Protein AF-A0A183HWM9-F1 (afdb_monomer_lite)

Foldseek 3Di:
DDPPDDQQPDWDWDDDPQFPDIDIDGPVCQVPVADKDKDKDKDADPCACVLVVCVVPNDDDDNHYNPRMDIDTDITGDPVVVCVVRGVDDDD

pLDDT: mean 88.02, std 14.89, range [33.94, 98.62]

InterPro domains:
  IPR000572 Oxidoreductase, molybdopterin-binding domain [PF00174] (5-80)
  IPR008335 Eukaryotic molybdopterin oxidoreductase [PR00407] (41-52)
  IPR008335 Eukaryotic molybdopterin oxidoreductase [PR00407] (52-64)
  IPR008335 Eukaryotic molybdopterin oxidoreductase [PR00407] (67-82)
  IPR022407 Oxidoreductase, molybdopterin binding site [PS00559] (16-52)
  IPR036374 Oxidoreductase, molybdopterin-binding domain superfamily [G3DSA:3.90.420.10] (2-85)
  IPR036374 Oxidoreductase, molybdopterin-binding domain superfamily [SSF56524] (4-81)

Structure (mmCIF, N/CA/C/O backbone):
data_AF-A0A183HWM9-F1
#
_entry.id   AF-A0A183HWM9-F1
#
loop_
_atom_site.group_PDB
_atom_site.id
_atom_site.type_symbol
_atom_site.label_atom_id
_atom_site.label_alt_id
_atom_site.label_comp_id
_atom_site.label_asym_id
_atom_site.label_entity_id
_atom_site.label_seq_id
_atom_site.pdbx_PDB_ins_code
_atom_site.Cartn_x
_atom_site.Cartn_y
_atom_site.Cartn_z
_atom_site.occupancy
_atom_site.B_iso_or_equiv
_atom_site.auth_seq_id
_atom_site.auth_comp_id
_atom_site.auth_asym_id
_atom_site.auth_atom_id
_atom_site.pdbx_PDB_model_num
ATOM 1 N N . MET A 1 1 ? 17.730 -10.998 5.883 1.00 47.41 1 MET A N 1
ATOM 2 C CA . MET A 1 1 ? 16.788 -9.943 5.470 1.00 47.41 1 MET A CA 1
ATOM 3 C C . MET A 1 1 ? 15.410 -10.458 5.816 1.00 47.41 1 MET A C 1
ATOM 5 O O . MET A 1 1 ? 14.793 -11.071 4.974 1.00 47.41 1 MET A O 1
ATOM 9 N N . ASP A 1 2 ? 15.014 -10.285 7.074 1.00 52.66 2 ASP A N 1
ATOM 10 C CA . ASP A 1 2 ? 13.683 -10.600 7.598 1.00 52.66 2 ASP A CA 1
ATOM 11 C C . ASP A 1 2 ? 13.484 -9.683 8.802 1.00 52.66 2 ASP A C 1
ATOM 13 O O . ASP A 1 2 ? 13.880 -10.005 9.920 1.00 52.66 2 ASP A O 1
ATOM 17 N N . SER A 1 3 ? 12.931 -8.490 8.589 1.00 64.38 3 SER A N 1
ATOM 18 C CA . SER A 1 3 ? 12.306 -7.787 9.708 1.00 64.38 3 SER A CA 1
ATOM 19 C C . SER A 1 3 ? 10.942 -8.436 9.906 1.00 64.38 3 SER A C 1
ATOM 21 O O . SER A 1 3 ? 9.935 -7.965 9.378 1.00 64.38 3 SER A O 1
ATOM 23 N N . LEU A 1 4 ? 10.935 -9.585 10.580 1.00 86.06 4 LEU A N 1
ATOM 24 C CA . LEU A 1 4 ? 9.713 -10.297 10.922 1.00 86.06 4 LEU A CA 1
ATOM 25 C C . LEU A 1 4 ? 8.925 -9.394 11.878 1.00 86.06 4 LEU A C 1
ATOM 27 O O . LEU A 1 4 ? 9.360 -9.135 12.998 1.00 86.06 4 LEU A O 1
ATOM 31 N N . ILE A 1 5 ? 7.815 -8.826 11.403 1.00 89.06 5 ILE A N 1
ATOM 32 C CA . ILE A 1 5 ? 6.989 -7.929 12.213 1.00 89.06 5 ILE A CA 1
ATOM 33 C C . ILE A 1 5 ? 5.979 -8.769 12.988 1.00 89.06 5 ILE A C 1
ATOM 35 O O . ILE A 1 5 ? 5.121 -9.422 12.395 1.00 89.06 5 ILE A O 1
ATOM 39 N N . ASP A 1 6 ? 6.046 -8.709 14.317 1.00 93.44 6 ASP A N 1
ATOM 40 C CA . ASP A 1 6 ? 4.993 -9.242 15.177 1.00 93.44 6 ASP A CA 1
ATOM 41 C C . ASP A 1 6 ? 3.779 -8.308 15.155 1.00 93.44 6 ASP A C 1
ATOM 43 O O . ASP A 1 6 ? 3.803 -7.199 15.694 1.00 93.44 6 ASP A O 1
ATOM 47 N N . ALA A 1 7 ? 2.692 -8.780 14.549 1.00 93.44 7 ALA A N 1
ATOM 48 C CA . ALA A 1 7 ? 1.448 -8.038 14.412 1.00 93.44 7 ALA A CA 1
ATOM 49 C C . ALA A 1 7 ? 0.851 -7.578 15.755 1.00 93.44 7 ALA A C 1
ATOM 51 O O . ALA A 1 7 ? 0.247 -6.507 15.806 1.00 93.44 7 ALA A O 1
ATOM 52 N N . LYS A 1 8 ? 1.023 -8.349 16.840 1.00 94.00 8 LYS A N 1
ATOM 53 C CA . LYS A 1 8 ? 0.463 -8.006 18.161 1.00 94.00 8 LYS A CA 1
ATOM 54 C C . LYS A 1 8 ? 1.224 -6.861 18.820 1.00 94.00 8 LYS A C 1
ATOM 56 O O . LYS A 1 8 ? 0.633 -6.010 19.488 1.00 94.00 8 LYS A O 1
ATOM 61 N N . ASN A 1 9 ? 2.537 -6.827 18.618 1.00 94.88 9 ASN A N 1
ATOM 62 C CA . ASN A 1 9 ? 3.426 -5.843 19.228 1.00 94.88 9 ASN A CA 1
ATOM 63 C C . ASN A 1 9 ? 3.707 -4.638 18.321 1.00 94.88 9 ASN A C 1
ATOM 65 O O . ASN A 1 9 ? 4.177 -3.610 18.803 1.00 94.88 9 ASN A O 1
ATOM 69 N N . HIS A 1 10 ? 3.360 -4.712 17.035 1.00 94.62 10 HIS A N 1
ATOM 70 C CA . HIS A 1 10 ? 3.475 -3.584 16.120 1.00 94.62 10 HIS A CA 1
ATOM 71 C C . HIS A 1 10 ? 2.610 -2.400 16.569 1.00 94.62 10 HIS A C 1
ATOM 73 O O . HIS A 1 10 ? 1.472 -2.565 17.025 1.00 94.62 10 HIS A O 1
ATOM 79 N N . ARG A 1 11 ? 3.158 -1.190 16.434 1.00 94.75 11 ARG A N 1
ATOM 80 C CA . ARG A 1 11 ? 2.473 0.062 16.752 1.00 94.75 11 ARG A CA 1
ATOM 81 C C . ARG A 1 11 ? 2.639 1.054 15.609 1.00 94.75 11 ARG A C 1
ATOM 83 O O . ARG A 1 11 ? 3.762 1.340 15.199 1.00 94.75 11 ARG A O 1
ATOM 90 N N . LEU A 1 12 ? 1.523 1.604 15.142 1.00 93.00 12 LEU A N 1
ATOM 91 C CA . LEU A 1 12 ? 1.501 2.750 14.244 1.00 93.00 12 LEU A CA 1
ATOM 92 C C . LEU A 1 12 ? 1.540 4.028 15.082 1.00 93.00 12 LEU A C 1
ATOM 94 O O . LEU A 1 12 ? 0.638 4.267 15.883 1.00 93.00 12 LEU A O 1
ATOM 98 N N . LYS A 1 13 ? 2.567 4.853 14.874 1.00 92.50 13 LYS A N 1
ATOM 99 C CA . LYS A 1 13 ? 2.677 6.185 15.472 1.00 92.50 13 LYS A CA 1
ATOM 100 C C . LYS A 1 13 ? 2.279 7.241 14.443 1.00 92.50 13 LYS A C 1
ATOM 102 O O . LYS A 1 13 ? 2.833 7.266 13.348 1.00 92.50 13 LYS A O 1
ATOM 107 N N . VAL A 1 14 ? 1.347 8.118 14.805 1.00 88.19 14 VAL A N 1
ATOM 108 C CA . VAL A 1 14 ? 0.943 9.278 14.000 1.00 88.19 14 VAL A CA 1
ATOM 109 C C . VAL A 1 14 ? 1.300 10.548 14.761 1.00 88.19 14 VAL A C 1
ATOM 111 O O . VAL A 1 14 ? 0.819 10.771 15.869 1.00 88.19 14 VAL A O 1
ATOM 114 N N . GLU A 1 15 ? 2.147 11.382 14.165 1.00 88.81 15 GLU A N 1
ATOM 115 C CA . GLU A 1 15 ? 2.617 12.643 14.740 1.00 88.81 15 GLU A CA 1
ATOM 116 C C . GLU A 1 15 ? 2.823 13.705 13.654 1.00 88.81 15 GLU A C 1
ATOM 118 O O . GLU A 1 15 ? 2.867 13.393 12.464 1.00 88.81 15 GLU A O 1
ATOM 123 N N . GLY A 1 16 ? 2.932 14.969 14.058 1.00 85.31 16 GLY A N 1
ATOM 124 C CA . GLY A 1 16 ? 3.147 16.087 13.146 1.00 85.31 16 GLY A CA 1
ATOM 125 C C . GLY A 1 16 ? 2.839 17.428 13.803 1.00 85.31 16 GLY 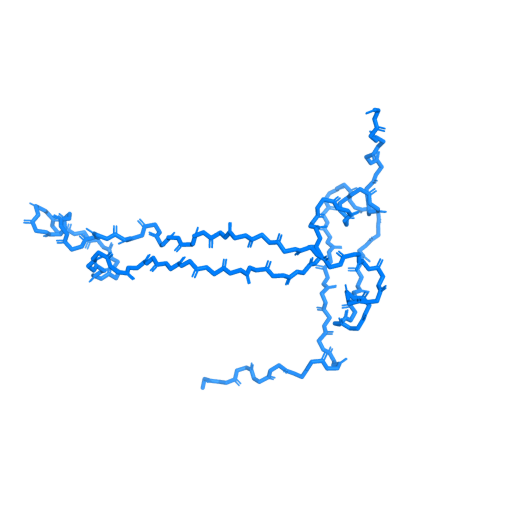A C 1
ATOM 126 O O . GLY A 1 16 ? 2.306 17.479 14.906 1.00 85.31 16 GLY A O 1
ATOM 127 N N . ILE A 1 17 ? 3.148 18.519 13.100 1.00 85.44 17 ILE A N 1
ATOM 128 C CA . ILE A 1 17 ? 3.032 19.896 13.618 1.00 85.44 17 ILE A CA 1
ATOM 129 C C . ILE A 1 17 ? 1.605 20.221 14.094 1.00 85.44 17 ILE A C 1
ATOM 131 O O . ILE A 1 17 ? 1.425 20.926 15.080 1.00 85.44 17 ILE A O 1
ATOM 135 N N . SER A 1 18 ? 0.586 19.695 13.410 1.00 79.31 18 SER A N 1
ATOM 136 C CA . SER A 1 18 ? -0.828 19.944 13.730 1.00 79.31 18 SER A CA 1
ATOM 137 C C . SER A 1 18 ? -1.446 18.921 14.693 1.00 79.31 18 SER A C 1
ATOM 139 O O . SER A 1 18 ? -2.630 19.032 15.008 1.00 79.31 18 SER A O 1
ATOM 141 N N . VAL A 1 19 ? -0.668 17.938 15.158 1.00 79.69 19 VAL A N 1
ATOM 142 C CA . VAL A 1 19 ? -1.127 16.864 16.048 1.00 79.69 19 VAL A CA 1
ATOM 143 C C . VAL A 1 19 ? -0.779 17.228 17.491 1.00 79.69 19 VAL A C 1
ATOM 145 O O . VAL A 1 19 ? 0.395 17.310 17.844 1.00 79.69 19 VAL A O 1
ATOM 148 N N . ARG A 1 20 ? -1.791 17.437 18.347 1.00 77.06 20 ARG A N 1
ATOM 149 C CA . ARG A 1 20 ? -1.571 17.886 19.740 1.00 77.06 20 ARG A CA 1
ATOM 150 C C . ARG A 1 20 ? -0.836 16.845 20.585 1.00 77.06 20 ARG A C 1
ATOM 152 O O . ARG A 1 20 ? 0.000 17.203 21.410 1.00 77.06 20 ARG A O 1
ATOM 159 N N . GLN A 1 21 ? -1.187 15.574 20.415 1.00 81.69 21 GLN A N 1
ATOM 160 C CA . GLN A 1 21 ? -0.549 14.446 21.089 1.00 81.69 21 GLN A CA 1
ATOM 161 C C . GLN A 1 21 ? -0.374 13.301 20.090 1.00 81.69 21 GLN A C 1
ATOM 163 O O . GLN A 1 21 ? -1.339 12.979 19.392 1.00 81.69 21 GLN A O 1
ATOM 168 N N . PRO A 1 22 ? 0.824 12.690 19.998 1.00 86.44 22 PRO A N 1
ATOM 169 C CA . PRO A 1 22 ? 1.044 11.558 19.113 1.00 86.44 22 PRO A CA 1
ATOM 170 C C . PRO A 1 22 ? 0.062 10.425 19.399 1.00 86.44 22 PRO A C 1
ATOM 172 O O . PRO A 1 22 ? -0.073 9.978 20.538 1.00 86.44 22 PRO A O 1
ATOM 175 N N . LEU A 1 23 ? -0.593 9.941 18.350 1.00 87.00 23 LEU A N 1
ATOM 176 C CA . LEU A 1 23 ? -1.484 8.795 18.436 1.00 87.00 23 LEU A CA 1
ATOM 177 C C . LEU A 1 23 ? -0.661 7.519 18.238 1.00 87.00 23 LEU A C 1
ATOM 179 O O . LEU A 1 23 ? 0.104 7.419 17.278 1.00 87.00 23 LEU A O 1
ATOM 183 N N . ILE A 1 24 ? -0.816 6.552 19.139 1.00 91.88 24 ILE A N 1
ATOM 184 C CA . ILE A 1 24 ? -0.149 5.249 19.073 1.00 91.88 24 ILE A CA 1
ATOM 185 C C . ILE A 1 24 ? -1.231 4.177 19.008 1.00 91.88 24 ILE A C 1
ATOM 187 O O . ILE A 1 24 ? -2.006 4.037 19.947 1.00 91.88 24 ILE A O 1
ATOM 191 N N . LEU A 1 25 ? -1.273 3.422 17.912 1.00 91.75 25 LEU A N 1
ATOM 192 C CA . LEU A 1 25 ? -2.309 2.419 17.654 1.00 91.75 25 LEU A CA 1
ATOM 193 C C . LEU A 1 25 ? -1.698 1.040 17.461 1.00 91.75 25 LEU A C 1
ATOM 195 O O . LEU A 1 25 ? -0.703 0.890 16.750 1.00 91.75 25 LEU A O 1
ATOM 199 N N . SER A 1 26 ? -2.318 0.020 18.045 1.00 95.50 26 SER A N 1
ATOM 200 C CA . SER A 1 26 ? -2.081 -1.364 17.640 1.00 95.50 26 SER A CA 1
ATOM 201 C C . SER A 1 26 ? -2.788 -1.678 16.316 1.00 95.50 26 SER A C 1
ATOM 203 O O . SER A 1 26 ? -3.656 -0.935 15.848 1.00 95.50 26 SER A O 1
ATOM 205 N N . LEU A 1 27 ? -2.443 -2.814 15.704 1.00 95.12 27 LEU A N 1
ATOM 206 C CA . LEU A 1 27 ? -3.166 -3.300 14.527 1.00 95.12 27 LEU A CA 1
ATOM 207 C C . LEU A 1 27 ? -4.646 -3.599 14.831 1.00 95.12 27 LEU A C 1
ATOM 209 O O . LEU A 1 27 ? -5.490 -3.441 13.950 1.00 95.12 27 LEU A O 1
ATOM 213 N N . ASP A 1 28 ? -4.969 -4.016 16.057 1.00 95.31 28 ASP A N 1
ATOM 214 C CA . ASP A 1 28 ? -6.349 -4.306 16.456 1.00 95.31 28 ASP A CA 1
ATOM 215 C C . ASP A 1 28 ? -7.168 -3.026 16.651 1.00 95.31 28 ASP A C 1
ATOM 217 O O . ASP A 1 28 ? -8.331 -2.989 16.247 1.00 95.31 28 ASP A O 1
ATOM 221 N N . ASP A 1 29 ? -6.559 -1.952 17.163 1.00 93.31 29 ASP A N 1
ATOM 222 C CA . ASP A 1 29 ? -7.218 -0.642 17.261 1.00 93.31 29 ASP A CA 1
ATOM 223 C C . ASP A 1 29 ? -7.577 -0.121 15.861 1.00 93.31 29 ASP A C 1
ATOM 225 O O . ASP A 1 29 ? -8.713 0.283 15.618 1.00 93.31 29 ASP A O 1
ATOM 229 N N . LEU A 1 30 ? -6.659 -0.255 14.890 1.00 92.00 30 LEU A N 1
ATOM 230 C CA . LEU A 1 30 ? -6.909 0.106 13.487 1.00 92.00 30 LEU A CA 1
ATOM 231 C C . LEU A 1 30 ? -8.100 -0.643 12.873 1.00 92.00 30 LEU A C 1
ATOM 233 O O . LEU A 1 30 ? -8.828 -0.074 12.061 1.00 92.00 30 LEU A O 1
ATOM 237 N N . LYS A 1 31 ? -8.293 -1.916 13.235 1.00 93.00 31 LYS A N 1
ATOM 238 C CA . LYS A 1 31 ? -9.387 -2.750 12.716 1.00 93.00 31 LYS A CA 1
ATOM 239 C C . LYS A 1 31 ? -10.720 -2.490 13.414 1.00 93.00 31 LYS A C 1
ATOM 241 O O . LYS A 1 31 ? -11.758 -2.645 12.778 1.00 93.00 31 LYS A O 1
ATOM 246 N N . ARG A 1 32 ? -10.697 -2.167 14.711 1.00 93.56 32 ARG A N 1
ATOM 247 C CA . ARG A 1 32 ? -11.899 -2.037 15.548 1.00 93.56 32 ARG A CA 1
ATOM 248 C C . ARG A 1 32 ? -12.477 -0.627 15.537 1.00 93.56 32 ARG A C 1
ATOM 250 O O . ARG A 1 32 ? -13.692 -0.477 15.505 1.00 93.56 32 ARG A O 1
ATOM 257 N N . GLU A 1 33 ? -11.630 0.394 15.589 1.00 90.06 33 GLU A N 1
ATOM 258 C CA . GLU A 1 33 ? -12.065 1.777 15.831 1.00 90.06 33 GLU A CA 1
ATOM 259 C C . GLU 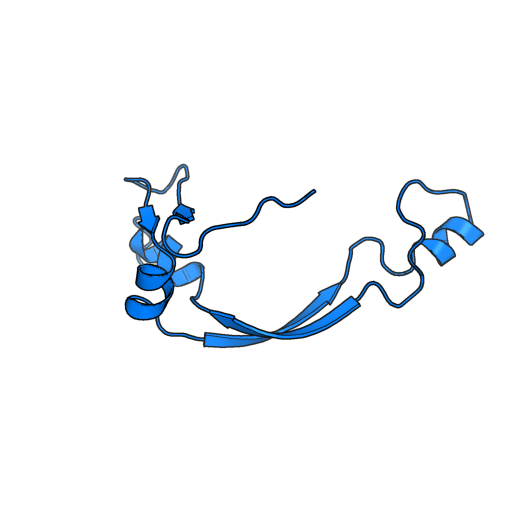A 1 33 ? -12.437 2.529 14.549 1.00 90.06 33 GLU A C 1
ATOM 261 O O . GLU A 1 33 ? -13.048 3.595 14.601 1.00 90.06 33 GLU A O 1
ATOM 266 N N . PHE A 1 34 ? -12.107 1.970 13.382 1.00 90.19 34 PHE A N 1
ATOM 267 C CA . PHE A 1 34 ? -12.279 2.639 12.099 1.00 90.19 34 PHE A CA 1
ATOM 268 C C . PHE A 1 34 ? -13.074 1.781 11.127 1.00 90.19 34 PHE A C 1
ATOM 270 O O . PHE A 1 34 ? -12.857 0.578 10.993 1.00 90.19 34 PHE A O 1
ATOM 277 N N . ALA A 1 35 ? -13.966 2.430 10.381 1.00 92.69 35 ALA A N 1
ATOM 278 C CA . ALA A 1 35 ? -14.674 1.774 9.296 1.00 92.69 35 ALA A CA 1
ATOM 279 C C . ALA A 1 35 ? -13.680 1.282 8.231 1.00 92.69 35 ALA A C 1
ATOM 281 O O . ALA A 1 35 ? -12.887 2.062 7.692 1.00 92.69 35 ALA A O 1
ATOM 282 N N . CYS A 1 36 ? -13.758 -0.008 7.899 1.00 95.00 36 CYS A N 1
ATOM 283 C CA . CYS A 1 36 ? -13.003 -0.582 6.794 1.00 95.00 36 CYS A CA 1
ATOM 284 C C . CYS A 1 36 ? -13.594 -0.100 5.464 1.00 95.00 36 CYS A C 1
ATOM 286 O O . CYS A 1 36 ? -14.773 -0.307 5.177 1.00 95.00 36 CYS A O 1
ATOM 288 N N . VAL A 1 37 ? -12.767 0.541 4.645 1.00 96.56 37 VAL A N 1
ATOM 289 C CA . VAL A 1 37 ? -13.139 1.044 3.324 1.00 96.56 37 VAL A CA 1
ATOM 290 C C . VAL A 1 37 ? -12.275 0.362 2.279 1.00 96.56 37 VAL A C 1
ATOM 292 O O . VAL A 1 37 ? -11.060 0.264 2.448 1.00 96.56 37 VAL A O 1
ATOM 295 N N . SER A 1 38 ? -12.893 -0.062 1.176 1.00 98.00 38 SER A N 1
ATOM 296 C CA . SER A 1 38 ? -12.176 -0.613 0.029 1.00 98.00 38 SER A CA 1
AT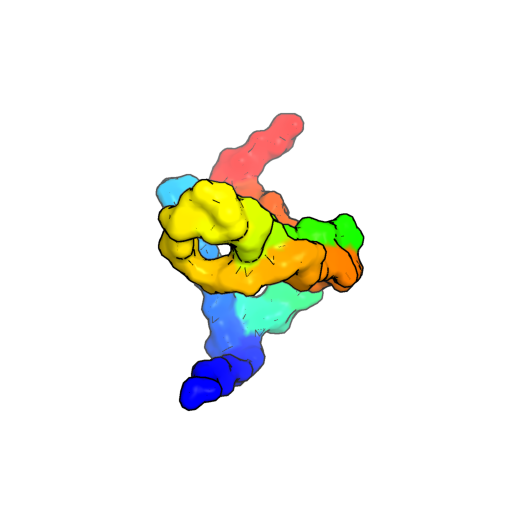OM 297 C C . SER A 1 38 ? -12.071 0.383 -1.124 1.00 98.00 38 SER A C 1
ATOM 299 O O . SER A 1 38 ? -13.055 1.030 -1.481 1.00 98.00 38 SER A O 1
ATOM 301 N N . VAL A 1 39 ? -10.901 0.449 -1.756 1.00 98.00 39 VAL A N 1
ATOM 302 C CA . VAL A 1 39 ? -10.637 1.243 -2.961 1.00 98.00 39 VAL A CA 1
ATOM 303 C C . VAL A 1 39 ? -9.887 0.378 -3.970 1.00 98.00 39 VAL A C 1
ATOM 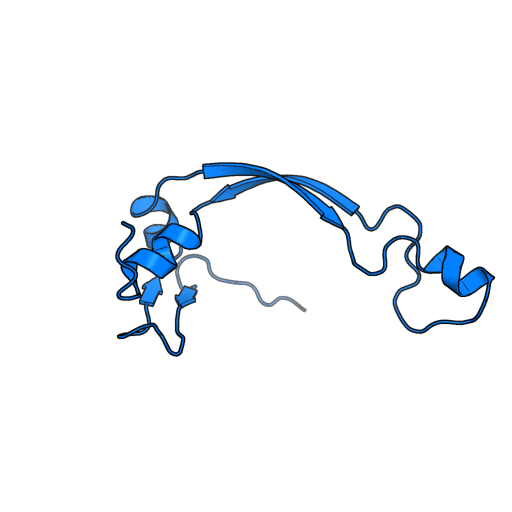305 O O . VAL A 1 39 ? -8.869 -0.228 -3.641 1.00 98.00 39 VAL A O 1
ATOM 308 N N . ASN A 1 40 ? -10.372 0.331 -5.211 1.00 98.56 40 ASN A N 1
ATOM 309 C CA . ASN A 1 40 ? -9.597 -0.222 -6.318 1.00 98.56 40 ASN A CA 1
ATOM 310 C C . ASN A 1 40 ? -8.598 0.839 -6.769 1.00 98.56 40 ASN A C 1
ATOM 312 O O . ASN A 1 40 ? -9.006 1.923 -7.184 1.00 98.56 40 ASN A O 1
ATOM 316 N N . ALA A 1 41 ? -7.308 0.542 -6.661 1.00 98.44 41 ALA A N 1
ATOM 317 C CA . ALA A 1 41 ? -6.265 1.476 -7.052 1.00 98.44 41 ALA A CA 1
ATOM 318 C C . ALA A 1 41 ? -5.108 0.754 -7.738 1.00 98.44 41 ALA A C 1
ATOM 320 O O . ALA A 1 41 ? -4.666 -0.320 -7.309 1.00 98.44 41 ALA A O 1
ATOM 321 N N . THR A 1 42 ? -4.599 1.400 -8.784 1.00 98.50 42 THR A N 1
ATOM 322 C CA . THR A 1 42 ? -3.381 1.004 -9.482 1.00 98.50 42 THR A CA 1
ATOM 323 C C . THR A 1 42 ? -2.186 1.712 -8.855 1.00 98.50 42 THR A C 1
ATOM 325 O O . THR A 1 42 ? -2.190 2.932 -8.707 1.00 98.50 42 THR A O 1
ATOM 328 N N . LEU A 1 43 ? -1.157 0.949 -8.497 1.00 98.38 43 LEU A N 1
ATOM 329 C CA . LEU A 1 43 ? 0.135 1.466 -8.063 1.00 98.38 43 LEU A CA 1
ATOM 330 C C . LEU A 1 43 ? 1.127 1.321 -9.211 1.00 98.38 43 LEU A C 1
ATOM 332 O O . LEU A 1 43 ? 1.334 0.221 -9.721 1.00 98.38 43 LEU A O 1
ATOM 336 N N . GLN A 1 44 ? 1.752 2.428 -9.600 1.00 98.44 44 GLN A N 1
ATOM 337 C CA . GLN A 1 44 ? 2.776 2.466 -10.636 1.00 98.44 44 GLN A CA 1
ATOM 338 C C . GLN A 1 44 ? 4.078 3.006 -10.048 1.00 98.44 44 GLN A C 1
ATOM 340 O O . GLN A 1 44 ? 4.102 4.069 -9.429 1.00 98.44 44 GLN A O 1
ATOM 345 N N . CYS A 1 45 ? 5.179 2.289 -10.270 1.00 97.88 45 CYS A N 1
ATOM 346 C CA . CYS A 1 45 ? 6.501 2.792 -9.929 1.00 97.88 45 CYS A CA 1
ATOM 347 C C . CYS A 1 45 ? 6.841 3.992 -10.824 1.00 97.88 45 CYS A C 1
ATOM 349 O O . CYS A 1 45 ? 6.673 3.924 -12.042 1.00 97.88 45 CYS A O 1
ATOM 351 N N . ALA A 1 46 ? 7.416 5.054 -10.253 1.00 97.56 46 ALA A N 1
ATOM 352 C CA . ALA A 1 46 ? 7.908 6.200 -11.024 1.00 97.56 46 ALA A CA 1
ATOM 353 C C . ALA A 1 46 ? 8.924 5.799 -12.114 1.00 97.56 46 ALA A C 1
ATOM 355 O O . ALA A 1 46 ? 9.076 6.487 -13.114 1.00 97.56 46 ALA A O 1
ATOM 356 N N . GLY A 1 47 ? 9.626 4.676 -11.925 1.00 97.38 47 GLY A N 1
ATOM 357 C CA . GLY A 1 47 ? 10.549 4.118 -12.908 1.00 97.38 47 GLY A CA 1
ATOM 358 C C . GLY A 1 47 ? 9.925 3.186 -13.945 1.00 97.38 47 GLY A C 1
ATOM 359 O O . GLY A 1 47 ? 10.690 2.594 -14.696 1.00 97.38 47 GLY A O 1
ATOM 360 N N . ASN A 1 48 ? 8.604 2.991 -13.986 1.00 98.19 48 ASN A N 1
ATOM 361 C CA . ASN A 1 48 ? 7.983 2.130 -14.994 1.00 98.19 48 ASN A CA 1
ATOM 362 C C . ASN A 1 48 ? 8.374 2.590 -16.411 1.00 98.19 48 ASN A C 1
ATOM 364 O O . ASN A 1 48 ? 8.341 3.784 -16.695 1.00 98.19 48 ASN A O 1
ATOM 368 N N . ARG A 1 49 ? 8.744 1.645 -17.285 1.00 97.94 49 ARG A N 1
ATOM 369 C CA . ARG A 1 49 ? 9.285 1.882 -18.640 1.00 97.94 49 ARG A CA 1
ATOM 370 C C . ARG A 1 49 ? 10.646 2.594 -18.706 1.00 97.94 49 ARG A C 1
ATOM 372 O O . ARG A 1 49 ? 11.036 3.051 -19.778 1.00 97.94 49 ARG A O 1
ATOM 379 N N . ARG A 1 50 ? 11.432 2.643 -17.619 1.00 98.31 50 ARG A N 1
ATOM 380 C CA . ARG A 1 50 ? 12.786 3.245 -17.637 1.00 98.31 50 ARG A CA 1
ATOM 381 C C . ARG A 1 50 ? 13.699 2.653 -18.717 1.00 98.31 50 ARG A C 1
ATOM 383 O O . ARG A 1 50 ? 14.506 3.390 -19.273 1.00 98.31 50 ARG A O 1
ATOM 390 N N . SER A 1 51 ? 13.543 1.372 -19.052 1.00 97.56 51 SER A N 1
ATOM 391 C CA . SER A 1 51 ? 14.298 0.719 -20.138 1.00 97.56 51 SER A CA 1
ATOM 392 C C . SER A 1 51 ? 14.205 1.437 -21.488 1.00 97.56 51 SER A C 1
ATOM 394 O O . SER A 1 51 ? 15.159 1.422 -22.260 1.00 97.56 51 SER A O 1
ATOM 396 N N . GLU A 1 52 ? 13.097 2.122 -21.760 1.00 97.94 52 GLU A N 1
ATOM 397 C CA . GLU A 1 52 ? 12.893 2.859 -23.008 1.00 97.94 52 GLU A CA 1
ATOM 398 C C . GLU A 1 52 ? 13.637 4.198 -23.000 1.00 97.94 52 GLU A C 1
ATOM 400 O O . GLU A 1 52 ? 14.200 4.604 -24.012 1.00 97.94 52 GLU A O 1
ATOM 405 N N . MET A 1 53 ? 13.723 4.853 -21.836 1.00 97.50 53 MET A N 1
ATOM 406 C CA . MET A 1 53 ? 14.585 6.025 -21.657 1.00 97.50 53 MET A CA 1
ATOM 407 C C . MET A 1 53 ? 16.061 5.639 -21.797 1.00 97.50 53 MET A C 1
ATOM 409 O O . MET A 1 53 ? 16.822 6.337 -22.464 1.00 97.50 53 MET A O 1
ATOM 413 N N . ASP A 1 54 ? 16.447 4.503 -21.210 1.00 97.00 54 ASP A N 1
ATOM 414 C CA . ASP A 1 54 ? 17.817 3.983 -21.231 1.00 97.00 54 ASP A CA 1
ATOM 415 C C . ASP A 1 54 ? 18.296 3.567 -22.636 1.00 97.00 54 ASP A C 1
ATOM 417 O O . ASP A 1 54 ? 19.500 3.569 -22.915 1.00 97.00 54 ASP A O 1
ATOM 421 N N . ALA A 1 55 ? 17.359 3.237 -23.534 1.00 97.12 55 ALA A N 1
ATOM 422 C CA . ALA A 1 55 ? 17.634 2.990 -24.948 1.00 97.12 55 ALA A CA 1
ATOM 423 C C . ALA A 1 55 ? 17.992 4.277 -25.718 1.00 97.12 55 ALA A C 1
ATOM 425 O O . ALA A 1 55 ? 18.745 4.209 -26.686 1.00 97.12 55 ALA A O 1
ATOM 426 N N . MET A 1 56 ? 17.501 5.441 -25.275 1.00 97.62 56 MET A N 1
ATOM 427 C CA . MET A 1 56 ? 17.798 6.744 -25.889 1.00 97.62 56 MET A CA 1
ATOM 428 C C . MET A 1 56 ? 19.088 7.359 -25.340 1.00 97.62 56 MET A C 1
ATOM 430 O O . MET A 1 56 ? 19.920 7.868 -26.089 1.00 97.62 56 MET A O 1
ATOM 434 N N . LYS A 1 57 ? 19.257 7.338 -24.016 1.00 97.44 57 LYS A N 1
ATOM 435 C CA . LYS A 1 57 ? 20.456 7.809 -23.316 1.00 97.44 57 LYS A CA 1
ATOM 436 C C . LYS A 1 57 ? 20.536 7.102 -21.973 1.00 97.44 57 LYS A C 1
ATOM 438 O O . LYS A 1 57 ? 19.524 6.992 -21.291 1.00 97.44 57 LYS A O 1
ATOM 443 N N . LYS A 1 58 ? 21.732 6.675 -21.561 1.00 97.44 58 LYS A N 1
ATOM 444 C CA . LYS A 1 58 ? 21.892 5.981 -20.278 1.00 97.44 58 LYS A CA 1
ATOM 445 C C . LYS A 1 58 ? 21.388 6.809 -19.100 1.00 97.44 58 LYS A C 1
ATOM 447 O O . LYS A 1 58 ? 21.754 7.976 -18.948 1.00 97.44 58 LYS A O 1
ATOM 452 N N . VAL A 1 59 ? 20.554 6.176 -18.275 1.00 97.75 59 VAL A N 1
ATOM 453 C CA . VAL A 1 59 ? 19.942 6.759 -17.075 1.00 97.75 59 VAL A CA 1
ATOM 454 C C . VAL A 1 59 ? 20.237 5.905 -15.847 1.00 97.75 59 VAL A C 1
ATOM 456 O O . VAL A 1 59 ? 20.493 4.710 -15.937 1.00 97.75 59 VAL A O 1
ATOM 459 N N . GLN A 1 60 ? 20.179 6.521 -14.669 1.00 97.25 60 GLN A N 1
ATOM 460 C CA . GLN A 1 60 ? 20.379 5.824 -13.398 1.00 97.25 60 GLN A CA 1
ATOM 461 C C . GLN A 1 60 ? 19.079 5.177 -12.903 1.00 97.25 60 GLN A C 1
ATOM 463 O O . GLN A 1 60 ? 17.996 5.734 -13.099 1.00 97.25 60 GLN A O 1
ATOM 468 N N . GLY A 1 61 ? 19.180 4.038 -12.213 1.00 95.81 61 GLY A N 1
ATOM 469 C CA . GLY A 1 61 ? 18.064 3.358 -11.540 1.00 95.81 61 GLY A CA 1
ATOM 470 C C . GLY A 1 61 ? 17.735 1.966 -12.090 1.00 95.81 61 GLY A C 1
ATOM 471 O O . GLY A 1 61 ? 18.333 1.498 -13.053 1.00 95.81 61 GLY A O 1
ATOM 472 N N . LEU A 1 62 ? 16.765 1.295 -11.460 1.00 96.69 62 LEU A N 1
ATOM 473 C CA . LEU A 1 62 ? 16.327 -0.047 -11.859 1.00 96.69 62 LEU A CA 1
ATOM 474 C C . LEU A 1 62 ? 15.785 -0.054 -13.295 1.00 96.69 62 LEU A C 1
ATOM 476 O O . LEU A 1 62 ? 14.936 0.771 -13.646 1.00 96.69 62 LEU A O 1
ATOM 480 N N . ASN A 1 63 ? 16.242 -1.019 -14.097 1.00 95.81 63 ASN A N 1
ATOM 481 C CA . ASN A 1 63 ? 15.907 -1.137 -15.515 1.00 95.81 63 ASN A CA 1
ATOM 482 C C . ASN A 1 63 ? 14.523 -1.775 -15.741 1.00 95.81 63 ASN A C 1
ATOM 484 O O . ASN A 1 63 ? 14.388 -2.868 -16.294 1.00 95.81 63 ASN A O 1
ATOM 488 N N . TRP A 1 64 ? 13.479 -1.106 -15.256 1.00 97.62 64 TRP A N 1
ATOM 489 C CA . TRP A 1 64 ? 12.108 -1.570 -15.407 1.00 97.62 64 TRP A CA 1
ATOM 490 C C . TRP A 1 64 ? 11.653 -1.511 -16.871 1.00 97.62 64 TRP A C 1
ATOM 492 O O . TRP A 1 64 ? 11.787 -0.490 -17.557 1.00 97.62 64 TRP A O 1
ATOM 502 N N . LYS A 1 65 ? 11.050 -2.612 -17.326 1.00 95.81 65 LYS A N 1
ATOM 503 C CA . LYS A 1 65 ? 10.230 -2.664 -18.545 1.00 95.81 65 LYS A CA 1
ATOM 504 C C . LYS A 1 65 ? 8.846 -2.055 -18.257 1.00 95.81 65 LYS A C 1
ATOM 506 O O . LYS A 1 65 ? 8.716 -1.199 -17.386 1.00 95.81 65 LYS A O 1
ATOM 511 N N . ASN A 1 66 ? 7.804 -2.478 -18.960 1.00 96.00 66 ASN A N 1
ATOM 512 C CA . ASN A 1 66 ? 6.441 -1.944 -18.861 1.00 96.00 66 ASN A CA 1
ATOM 513 C C . ASN A 1 66 ? 5.568 -2.563 -17.749 1.00 96.00 66 ASN A C 1
ATOM 515 O O . ASN A 1 66 ? 4.362 -2.329 -17.729 1.00 96.00 66 ASN A O 1
ATOM 519 N N . THR A 1 67 ? 6.148 -3.343 -16.833 1.00 96.50 67 THR A N 1
ATOM 520 C CA . THR A 1 67 ? 5.399 -4.138 -15.844 1.00 96.50 67 THR A CA 1
ATOM 521 C C . THR A 1 67 ? 5.592 -3.681 -14.399 1.00 96.50 67 THR A C 1
ATOM 523 O O . THR A 1 67 ? 5.144 -4.365 -13.484 1.00 96.50 67 THR A O 1
ATOM 526 N N . ALA A 1 68 ? 6.239 -2.536 -14.153 1.00 97.56 68 ALA A N 1
ATOM 527 C CA . ALA A 1 68 ? 6.387 -1.988 -12.801 1.00 97.56 68 ALA A CA 1
ATOM 528 C C . ALA A 1 68 ? 5.110 -1.240 -12.367 1.00 97.56 68 ALA A C 1
ATOM 530 O O . ALA A 1 68 ? 5.138 -0.062 -11.995 1.00 97.56 68 ALA A O 1
ATOM 531 N N . ILE A 1 69 ? 3.977 -1.929 -12.490 1.00 98.56 69 ILE A N 1
ATOM 532 C CA . ILE A 1 69 ? 2.620 -1.445 -12.267 1.00 98.56 69 ILE A CA 1
ATOM 533 C C . ILE A 1 69 ? 1.722 -2.624 -11.870 1.00 98.56 69 ILE A C 1
ATOM 535 O O . ILE A 1 69 ? 1.877 -3.727 -12.389 1.00 98.56 69 ILE A O 1
ATOM 539 N N . GLY A 1 70 ? 0.776 -2.400 -10.962 1.00 98.31 70 GLY A N 1
ATOM 540 C CA . GLY A 1 70 ? -0.197 -3.414 -10.555 1.00 98.31 70 GLY A CA 1
ATOM 541 C C . GLY A 1 70 ? -1.472 -2.793 -10.000 1.00 98.31 70 GLY A C 1
ATOM 542 O O . GLY A 1 70 ? -1.453 -1.669 -9.504 1.00 98.31 70 GLY A O 1
ATOM 543 N N . ASN A 1 71 ? -2.585 -3.522 -10.079 1.00 98.44 71 ASN A N 1
ATOM 544 C CA . ASN A 1 71 ? -3.886 -3.079 -9.584 1.00 98.44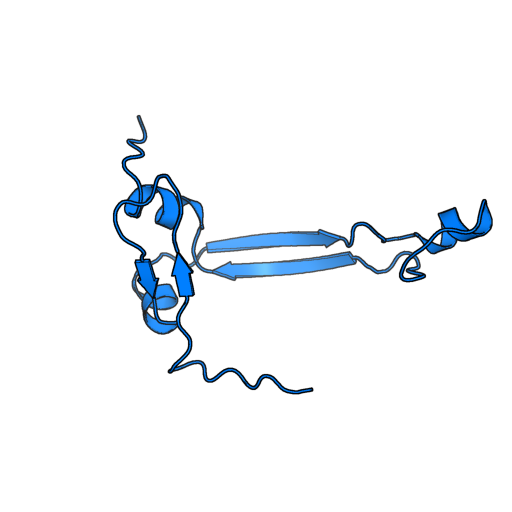 71 ASN A CA 1
ATOM 545 C C . ASN A 1 71 ? -4.448 -4.079 -8.576 1.00 98.44 71 ASN A C 1
ATOM 547 O O . ASN A 1 71 ? -4.386 -5.287 -8.797 1.00 98.44 71 ASN A O 1
ATOM 551 N N . ALA A 1 72 ? -5.032 -3.571 -7.495 1.00 98.62 72 ALA A N 1
ATOM 552 C CA . ALA A 1 72 ? -5.686 -4.392 -6.487 1.00 98.62 72 ALA A CA 1
ATOM 553 C C . ALA A 1 72 ? -6.846 -3.641 -5.825 1.00 98.62 72 ALA A C 1
ATOM 555 O O . ALA A 1 72 ? -6.962 -2.415 -5.919 1.00 98.62 72 ALA A O 1
ATOM 556 N N . LYS A 1 73 ? -7.691 -4.403 -5.126 1.00 98.62 73 LYS A N 1
ATOM 557 C CA . LYS A 1 73 ? -8.660 -3.870 -4.170 1.00 98.62 73 LYS A CA 1
ATOM 558 C C . LYS A 1 73 ? -7.976 -3.735 -2.812 1.00 98.62 73 LYS A C 1
ATOM 560 O O . LYS A 1 73 ? -7.744 -4.728 -2.127 1.00 98.62 73 LYS A O 1
ATOM 565 N N . TRP A 1 74 ? -7.674 -2.508 -2.418 1.00 98.12 74 TRP A N 1
ATOM 566 C CA . TRP A 1 74 ? -7.040 -2.187 -1.142 1.00 98.12 74 TRP A CA 1
ATOM 567 C C . TRP A 1 74 ? -8.112 -1.933 -0.096 1.00 98.12 74 TRP A C 1
ATOM 569 O O . TRP A 1 74 ? -9.070 -1.223 -0.387 1.00 98.12 74 TRP A O 1
ATOM 579 N N . SER A 1 75 ? -7.973 -2.502 1.102 1.00 97.06 75 SER A N 1
ATOM 580 C CA . SER A 1 75 ? -8.939 -2.317 2.190 1.00 97.06 75 SER A CA 1
ATOM 581 C C . SER A 1 75 ? -8.237 -1.911 3.476 1.00 97.06 75 SER A C 1
ATOM 583 O O . SER A 1 75 ? -7.194 -2.465 3.813 1.00 97.06 75 SER A O 1
ATOM 585 N N . GLY A 1 76 ? -8.812 -0.947 4.185 1.00 95.25 76 GLY A N 1
ATOM 586 C CA . GLY A 1 76 ? -8.267 -0.446 5.439 1.00 95.25 76 GLY A CA 1
ATOM 587 C C . GLY A 1 76 ? -8.992 0.806 5.911 1.00 95.25 76 GLY A C 1
ATOM 588 O O . GLY A 1 76 ? -10.062 1.154 5.409 1.00 95.25 76 GLY A O 1
ATOM 589 N N . ALA A 1 77 ? -8.400 1.489 6.880 1.00 93.50 77 ALA A N 1
ATOM 590 C CA . ALA A 1 77 ? -8.950 2.720 7.420 1.00 93.50 77 ALA A CA 1
ATOM 591 C C . ALA A 1 77 ? -8.559 3.944 6.572 1.00 93.50 77 ALA A C 1
ATOM 593 O O . ALA A 1 77 ? -7.476 4.011 5.985 1.00 93.50 77 ALA A O 1
ATOM 594 N N . ARG A 1 78 ? -9.439 4.951 6.511 1.00 93.00 78 ARG A N 1
ATOM 595 C CA . ARG A 1 78 ? -9.166 6.199 5.779 1.00 93.00 78 ARG A CA 1
ATOM 596 C C . ARG A 1 78 ? -8.214 7.098 6.565 1.00 93.00 78 ARG A C 1
ATOM 598 O O . ARG A 1 78 ? -8.586 7.575 7.632 1.00 93.00 78 ARG A O 1
ATOM 605 N N . LEU A 1 79 ? -7.079 7.472 5.965 1.00 89.81 79 LEU A N 1
ATOM 606 C CA . LEU A 1 79 ? -6.117 8.409 6.570 1.00 89.81 79 LEU A CA 1
ATOM 607 C C . LEU A 1 79 ? -6.760 9.738 7.017 1.00 89.81 79 LEU A C 1
ATOM 609 O O . LEU A 1 79 ? -6.445 10.247 8.088 1.00 89.81 79 LEU A O 1
ATOM 613 N N . LYS A 1 80 ? -7.710 10.272 6.232 1.00 84.38 80 LYS A N 1
ATOM 614 C CA . LYS A 1 80 ? -8.429 11.520 6.550 1.00 84.38 80 LYS A CA 1
ATOM 615 C C . LYS A 1 80 ? -9.081 11.481 7.935 1.00 84.38 80 LYS A C 1
ATOM 617 O O . LYS A 1 80 ? -9.016 12.473 8.645 1.00 84.38 80 LYS A O 1
ATOM 622 N N . VAL A 1 81 ? -9.691 10.357 8.317 1.00 73.62 81 VAL A N 1
ATOM 623 C CA . VAL A 1 81 ? -10.381 10.240 9.612 1.00 73.62 81 VAL A CA 1
ATOM 624 C C . VAL A 1 81 ? -9.382 10.400 10.759 1.00 73.62 81 VAL A C 1
ATOM 626 O O . VAL A 1 81 ? -9.666 11.127 11.701 1.00 73.62 81 VAL A O 1
ATOM 629 N N . TYR A 1 82 ? -8.175 9.839 10.634 1.00 68.38 82 TYR A N 1
ATOM 630 C CA . TYR A 1 82 ? -7.113 10.020 11.629 1.00 68.38 82 TYR A CA 1
ATOM 631 C C . TYR A 1 82 ? -6.667 11.468 11.757 1.00 68.38 82 TYR A C 1
ATOM 633 O O . TYR A 1 82 ? -6.567 11.961 12.871 1.00 68.38 82 TYR A O 1
ATOM 641 N N . ILE A 1 83 ? -6.411 12.148 10.634 1.00 67.12 83 ILE A N 1
ATOM 642 C CA . ILE A 1 83 ? -5.963 13.548 10.651 1.00 67.12 83 ILE A CA 1
ATOM 643 C C . ILE A 1 83 ? -7.029 14.435 11.300 1.00 67.12 83 ILE A C 1
ATOM 645 O O . ILE A 1 83 ? -6.690 15.303 12.095 1.00 67.12 83 ILE A O 1
ATOM 649 N N . LEU A 1 84 ? -8.310 14.200 11.007 1.00 64.25 84 LEU A N 1
ATOM 650 C CA . LEU A 1 84 ? -9.405 14.953 11.617 1.00 64.25 84 LEU A CA 1
ATOM 651 C C . LEU A 1 84 ? -9.553 14.685 13.121 1.00 64.25 84 LEU A C 1
ATOM 653 O O . LEU A 1 84 ? -9.863 15.607 13.861 1.00 64.25 84 LEU A O 1
ATOM 657 N N . LEU A 1 85 ? -9.330 13.451 13.583 1.00 66.50 85 LEU A N 1
ATOM 658 C CA . LEU A 1 85 ? -9.422 13.110 15.009 1.00 66.50 85 LEU A CA 1
ATOM 659 C C . LEU A 1 85 ? -8.190 13.558 15.812 1.00 66.50 85 LEU A C 1
ATOM 661 O O . LEU A 1 85 ? -8.310 13.856 16.996 1.00 66.50 85 LEU A O 1
ATOM 665 N N . SER A 1 86 ? -7.007 13.600 15.191 1.00 63.72 86 SER A N 1
ATOM 666 C CA . SER A 1 86 ? -5.746 13.966 15.852 1.00 63.72 86 SER A CA 1
ATOM 667 C C . SER A 1 86 ? -5.406 15.461 15.777 1.00 63.72 86 SER A C 1
ATOM 669 O O . SER A 1 86 ? -4.489 15.917 16.466 1.00 63.72 86 SER A O 1
ATOM 671 N N . SER A 1 87 ? -6.144 16.225 14.966 1.00 58.66 87 SER A N 1
ATOM 672 C CA . SER A 1 87 ? -5.910 17.649 14.689 1.00 58.66 87 SER A CA 1
ATOM 673 C C . SER A 1 87 ? -7.188 18.467 14.924 1.00 58.66 87 SER A C 1
ATOM 675 O O . SER A 1 87 ? -8.285 17.957 14.751 1.00 58.66 87 SER A O 1
ATOM 677 N N . ASN A 1 88 ? -7.085 19.771 15.207 1.00 56.81 88 ASN A N 1
ATOM 678 C CA . ASN A 1 88 ? -8.239 20.694 15.299 1.00 56.81 88 ASN A CA 1
ATOM 679 C C . ASN A 1 88 ? -8.902 21.003 13.931 1.00 56.81 88 ASN A C 1
ATOM 681 O O . ASN A 1 88 ? -9.376 22.119 13.703 1.00 56.81 88 ASN A O 1
ATOM 685 N N . PHE A 1 89 ? -8.923 20.059 12.989 1.00 53.72 89 PHE A N 1
ATOM 686 C CA . PHE A 1 89 ? -9.598 20.254 11.709 1.00 53.72 89 PHE A CA 1
ATOM 687 C C . PHE A 1 89 ? -11.118 20.174 11.917 1.00 53.72 89 PHE A C 1
ATOM 689 O O . PHE A 1 89 ? -11.717 19.102 11.863 1.00 53.72 89 PHE A O 1
ATOM 696 N N . HIS A 1 90 ? -11.748 21.328 12.138 1.00 47.34 90 HIS A N 1
ATOM 697 C CA . HIS A 1 90 ? -13.194 21.466 12.001 1.00 47.34 90 HIS A CA 1
ATOM 698 C C . HIS A 1 90 ? -13.536 21.361 10.515 1.00 47.34 90 HIS A C 1
ATOM 700 O O . HIS A 1 90 ? -13.092 22.173 9.703 1.00 47.34 90 HIS A O 1
ATOM 706 N N . VAL A 1 91 ? -14.285 20.325 10.152 1.00 43.31 91 VAL A N 1
ATOM 707 C CA . VAL A 1 91 ? -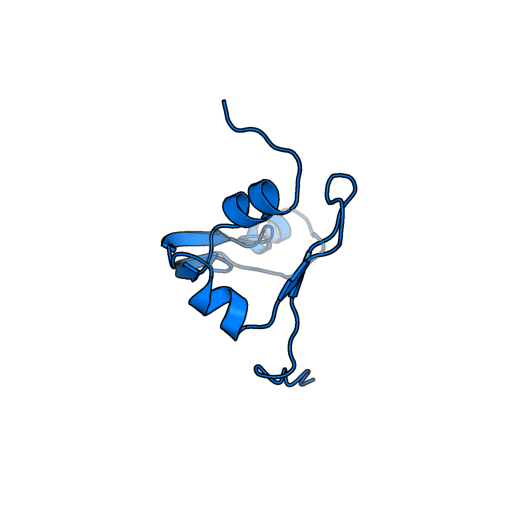14.891 20.225 8.824 1.00 43.31 91 VAL A CA 1
ATOM 708 C C . VAL A 1 91 ? -16.174 21.051 8.889 1.00 43.31 91 VAL A C 1
ATOM 710 O O . VAL A 1 91 ? -17.106 20.645 9.580 1.00 43.31 91 VAL A O 1
ATOM 713 N N . ASN A 1 92 ? -16.171 22.228 8.258 1.00 33.94 92 ASN A N 1
ATOM 714 C CA . ASN A 1 92 ? -17.405 22.954 7.939 1.00 33.94 92 ASN A CA 1
ATOM 715 C C . ASN A 1 92 ? -18.219 22.182 6.897 1.00 33.94 92 ASN A C 1
ATOM 717 O O . ASN A 1 92 ? -17.583 21.530 6.031 1.00 33.94 92 ASN A O 1
#

Sequence (92 aa):
MDSLIDAKNHRLKVEGISVRQPLILSLDDLKREFACVSVNATLQCAGNRRSEMDAMKKVQGLNWKNTAIGNAKWSGARLKVYILLSSNFHVN

Secondary structure (DSSP, 8-state):
------TTT-EEEE--TT-SS-EEEEHHHHHHSS--EEEEEEEE-TTTTHHHHHHHS---S----TTSEEEEEEEE--HHHHHHHHS-----

Radius of gyration: 19.15 Å; chains: 1; bounding box: 39×34×47 Å

Organism: NCBI:txid387005